Protein AF-A0A925CSW5-F1 (afdb_monomer)

Structure (mmCIF, N/CA/C/O backbone):
data_AF-A0A925CSW5-F1
#
_entry.id   AF-A0A925CSW5-F1
#
loop_
_atom_site.group_PDB
_atom_site.id
_atom_site.type_symbol
_atom_site.label_atom_id
_atom_site.label_alt_id
_atom_site.label_comp_id
_atom_site.label_asym_id
_atom_site.label_entity_id
_atom_site.label_seq_id
_atom_site.pdbx_PDB_ins_code
_atom_site.Cartn_x
_atom_site.Cartn_y
_atom_site.Cartn_z
_atom_site.occupancy
_atom_site.B_iso_or_equiv
_atom_site.auth_seq_id
_atom_site.auth_comp_id
_atom_site.auth_asym_id
_atom_site.auth_atom_id
_atom_site.pdbx_PDB_model_num
ATOM 1 N N . MET A 1 1 ? 6.381 -1.079 -31.672 1.00 85.62 1 MET A N 1
ATOM 2 C CA . MET A 1 1 ? 7.833 -0.859 -31.462 1.00 85.62 1 MET A CA 1
ATOM 3 C C . MET A 1 1 ? 8.315 -1.805 -30.369 1.00 85.62 1 MET A C 1
ATOM 5 O O . MET A 1 1 ? 7.552 -2.055 -29.449 1.00 85.62 1 MET A O 1
ATOM 9 N N . VAL A 1 2 ? 9.532 -2.349 -30.456 1.00 92.69 2 VAL A N 1
ATOM 10 C CA . VAL A 1 2 ? 10.111 -3.213 -29.410 1.00 92.69 2 VAL A CA 1
ATOM 11 C C . VAL A 1 2 ? 11.469 -2.645 -29.011 1.00 92.69 2 VAL A C 1
ATOM 13 O O . VAL A 1 2 ? 12.367 -2.584 -29.844 1.00 92.69 2 VAL A O 1
ATOM 16 N N . ILE A 1 3 ? 11.613 -2.241 -27.748 1.00 93.38 3 ILE A N 1
ATOM 17 C CA . ILE A 1 3 ? 12.868 -1.731 -27.180 1.00 93.38 3 ILE A CA 1
ATOM 18 C C . ILE A 1 3 ? 13.455 -2.820 -26.277 1.00 93.38 3 ILE A C 1
ATOM 20 O O . ILE A 1 3 ? 12.790 -3.291 -25.356 1.00 93.38 3 ILE A O 1
ATOM 24 N N . LYS A 1 4 ? 14.690 -3.250 -26.551 1.00 95.81 4 LYS A N 1
ATOM 25 C CA . LYS A 1 4 ? 15.399 -4.296 -25.796 1.00 95.81 4 LYS A CA 1
ATOM 26 C C . LYS A 1 4 ? 16.832 -3.855 -25.532 1.00 95.81 4 LYS A C 1
ATOM 28 O O . LYS A 1 4 ? 17.467 -3.313 -26.428 1.00 95.81 4 LYS A O 1
ATOM 33 N N . HIS A 1 5 ? 17.334 -4.117 -24.324 1.00 94.31 5 HIS A N 1
ATOM 34 C CA . HIS A 1 5 ? 18.719 -3.831 -23.915 1.00 94.31 5 HIS A CA 1
ATOM 35 C C . HIS A 1 5 ? 19.176 -2.375 -24.140 1.00 94.31 5 HIS A C 1
ATOM 37 O O . HIS A 1 5 ? 20.364 -2.121 -24.307 1.00 94.31 5 HIS A O 1
ATOM 43 N N . ALA A 1 6 ? 18.243 -1.421 -24.138 1.00 95.06 6 ALA A N 1
ATOM 44 C CA . ALA A 1 6 ? 18.539 -0.005 -24.311 1.00 95.06 6 ALA A CA 1
ATOM 45 C C . ALA A 1 6 ? 18.464 0.732 -22.971 1.00 95.06 6 ALA A C 1
ATOM 47 O O . ALA A 1 6 ? 17.640 0.397 -22.117 1.00 95.06 6 ALA A O 1
ATOM 48 N N . ASN A 1 7 ? 19.300 1.757 -22.808 1.00 94.81 7 ASN A N 1
ATOM 49 C CA . ASN A 1 7 ? 19.141 2.725 -21.734 1.00 94.81 7 ASN A CA 1
ATOM 50 C C . ASN A 1 7 ? 18.287 3.896 -22.237 1.00 94.81 7 ASN A C 1
ATOM 52 O O . ASN A 1 7 ? 18.725 4.641 -23.107 1.00 94.81 7 ASN A O 1
ATOM 56 N N . ILE A 1 8 ? 17.089 4.039 -21.675 1.00 93.94 8 ILE A N 1
ATOM 57 C CA . ILE A 1 8 ? 16.169 5.159 -21.930 1.00 93.94 8 ILE A CA 1
ATOM 58 C C . ILE A 1 8 ? 15.996 6.035 -20.677 1.00 93.94 8 ILE A C 1
ATOM 60 O O . ILE A 1 8 ? 14.969 6.679 -20.488 1.00 93.94 8 ILE A O 1
ATOM 64 N N . SER A 1 9 ? 16.984 6.041 -19.775 1.00 93.88 9 SER A N 1
ATOM 65 C CA . SER A 1 9 ? 16.994 6.941 -18.617 1.00 93.88 9 SER A CA 1
ATOM 66 C C . SER A 1 9 ? 16.858 8.398 -19.061 1.00 93.88 9 SER A C 1
ATOM 68 O O . SER A 1 9 ? 17.489 8.781 -20.044 1.00 93.88 9 SER A O 1
ATOM 70 N N . ALA A 1 10 ? 16.090 9.196 -18.314 1.00 92.50 10 ALA A N 1
ATOM 71 C CA . ALA A 1 10 ? 15.784 10.596 -18.629 1.00 92.50 10 ALA A CA 1
ATOM 72 C C . ALA A 1 10 ? 15.028 10.820 -19.957 1.00 92.50 10 ALA A C 1
ATOM 74 O O . ALA A 1 10 ? 14.971 11.946 -20.438 1.00 92.50 10 ALA A O 1
ATOM 75 N N . SER A 1 11 ? 14.446 9.770 -20.549 1.00 94.75 11 SER A N 1
ATOM 76 C CA . SER A 1 11 ? 13.477 9.937 -21.639 1.00 94.75 11 SER A CA 1
ATOM 77 C C . SER A 1 11 ? 12.129 10.392 -21.086 1.00 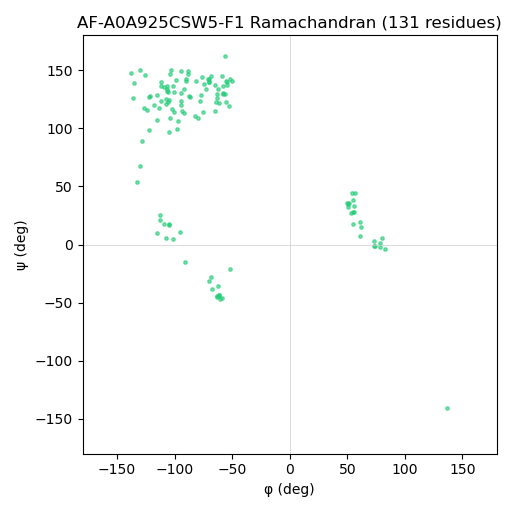94.75 11 SER A C 1
ATOM 79 O O . SER A 1 11 ? 11.714 9.935 -20.020 1.00 94.75 11 SER A O 1
ATOM 81 N N . GLU A 1 12 ? 11.447 11.247 -21.838 1.00 94.81 12 GLU A N 1
ATOM 82 C CA . GLU A 1 12 ? 10.111 11.756 -21.536 1.00 94.81 12 GLU A CA 1
ATOM 83 C C . GLU A 1 12 ? 9.105 11.199 -22.547 1.00 94.81 12 GLU A C 1
ATOM 85 O O . GLU A 1 12 ? 9.411 11.052 -23.734 1.00 94.81 12 GLU A O 1
ATOM 90 N N . PHE A 1 13 ? 7.922 10.844 -22.055 1.00 93.19 13 PHE A N 1
ATOM 91 C CA . PHE A 1 13 ? 6.821 10.302 -22.841 1.00 93.19 13 PHE A CA 1
ATOM 92 C C . PHE A 1 13 ? 5.576 11.134 -22.531 1.00 93.19 13 PHE A C 1
ATOM 94 O O . PHE A 1 13 ? 4.844 10.814 -21.600 1.00 93.19 13 PHE A O 1
ATOM 101 N N . ASP A 1 14 ? 5.388 12.208 -23.290 1.00 95.00 14 ASP A N 1
ATOM 102 C CA . ASP A 1 14 ? 4.328 13.200 -23.090 1.00 95.00 14 ASP A CA 1
ATOM 103 C C . ASP A 1 14 ? 3.169 12.966 -24.073 1.00 95.00 14 ASP A C 1
ATOM 105 O O . ASP A 1 14 ? 3.403 12.743 -25.265 1.00 95.00 14 ASP A O 1
ATOM 109 N N . ASP A 1 15 ? 1.935 12.948 -23.565 1.00 94.12 15 ASP A N 1
ATOM 110 C CA . ASP A 1 15 ? 0.698 12.716 -24.330 1.00 94.12 15 ASP A CA 1
ATOM 111 C C . ASP A 1 15 ? 0.694 11.464 -25.241 1.00 94.12 15 ASP A C 1
ATOM 113 O O . ASP A 1 15 ? 0.080 11.425 -26.314 1.00 94.12 15 ASP A O 1
ATOM 117 N N . VAL A 1 16 ? 1.357 10.382 -24.815 1.00 94.75 16 VAL A N 1
ATOM 118 C CA . VAL A 1 16 ? 1.408 9.123 -25.579 1.00 94.75 16 VAL A CA 1
ATOM 119 C C . VAL A 1 16 ? 0.409 8.075 -25.086 1.00 94.75 16 VAL A C 1
ATOM 121 O O . VAL A 1 16 ? 0.231 7.839 -23.893 1.00 94.75 16 VAL A O 1
ATOM 124 N N . ASN A 1 17 ? -0.183 7.335 -26.025 1.00 93.62 17 ASN A N 1
ATOM 125 C CA . ASN A 1 17 ? -0.944 6.135 -25.696 1.00 93.62 17 ASN A CA 1
ATOM 126 C C . ASN A 1 17 ? 0.003 4.934 -25.505 1.00 93.62 17 ASN A C 1
ATOM 128 O O . ASN A 1 17 ? 0.570 4.424 -26.474 1.00 93.62 17 ASN A O 1
ATOM 132 N N . MET A 1 18 ? 0.139 4.464 -24.261 1.00 93.50 18 MET A N 1
ATOM 133 C CA . MET A 1 18 ? 0.892 3.248 -23.914 1.00 93.50 18 MET A CA 1
ATOM 134 C C . MET A 1 18 ? -0.001 2.042 -23.579 1.00 93.50 18 MET A C 1
ATOM 136 O O . MET A 1 18 ? 0.490 1.071 -22.996 1.00 93.50 18 MET A O 1
ATOM 140 N N . SER A 1 19 ? -1.290 2.062 -23.937 1.00 93.44 19 SER A N 1
ATOM 141 C CA . SER A 1 19 ? -2.172 0.899 -23.793 1.00 93.44 19 SER A CA 1
ATOM 142 C C . SER A 1 19 ? -1.546 -0.347 -24.429 1.00 93.44 19 SER A C 1
ATOM 144 O O . SER A 1 19 ? -0.837 -0.266 -25.433 1.00 93.44 19 SER A O 1
ATOM 146 N N . ASP A 1 20 ? -1.750 -1.496 -23.786 1.00 92.00 20 ASP A N 1
ATOM 147 C CA . ASP A 1 20 ? -1.181 -2.799 -24.161 1.00 92.00 20 ASP A CA 1
ATOM 148 C C . ASP A 1 20 ? 0.362 -2.886 -24.164 1.00 92.00 20 ASP A C 1
ATOM 150 O O . ASP A 1 20 ? 0.937 -3.913 -24.542 1.00 92.00 20 ASP A O 1
ATOM 154 N N . THR A 1 21 ? 1.070 -1.853 -23.688 1.00 94.19 21 THR A N 1
ATOM 155 C CA . THR A 1 21 ? 2.529 -1.913 -23.528 1.00 94.19 21 THR A CA 1
ATOM 156 C C . THR A 1 21 ? 2.907 -2.798 -22.345 1.00 94.19 21 THR A C 1
ATOM 158 O O . THR A 1 21 ? 2.378 -2.673 -21.24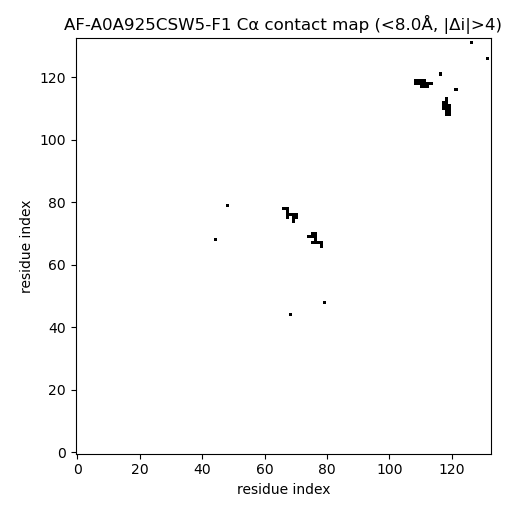1 1.00 94.19 21 THR A O 1
ATOM 161 N N . ARG A 1 22 ? 3.888 -3.684 -22.554 1.00 93.88 22 ARG A N 1
ATOM 162 C CA . ARG A 1 22 ? 4.426 -4.556 -21.507 1.00 93.88 22 ARG A CA 1
ATOM 163 C C . ARG A 1 22 ? 5.819 -4.114 -21.079 1.00 93.88 22 ARG A C 1
ATOM 165 O O . ARG A 1 22 ? 6.767 -4.175 -21.859 1.00 93.88 22 ARG A O 1
ATOM 172 N N . PHE A 1 23 ? 5.958 -3.801 -19.797 1.00 93.44 23 PHE A N 1
ATOM 173 C CA . PHE A 1 23 ? 7.249 -3.613 -19.146 1.00 93.44 23 PHE A CA 1
ATOM 174 C C . PHE A 1 23 ? 7.672 -4.926 -18.477 1.00 93.44 23 PHE A C 1
ATOM 176 O O . PHE A 1 23 ? 6.928 -5.509 -17.693 1.00 93.44 23 PHE A O 1
ATOM 183 N N . THR A 1 24 ? 8.845 -5.461 -18.813 1.00 93.38 24 THR A N 1
ATOM 184 C CA . THR A 1 24 ? 9.361 -6.709 -18.224 1.00 93.38 24 THR A CA 1
ATOM 185 C C . THR A 1 24 ? 10.833 -6.532 -17.897 1.00 93.38 24 THR A C 1
ATOM 187 O O . THR A 1 24 ? 11.610 -6.157 -18.770 1.00 93.38 24 THR A O 1
ATOM 190 N N . ASN A 1 25 ? 11.206 -6.802 -16.642 1.00 90.38 25 ASN A N 1
ATOM 191 C CA . ASN A 1 25 ? 12.570 -6.635 -16.126 1.00 90.38 25 ASN A CA 1
ATOM 192 C C . ASN A 1 25 ? 13.136 -5.216 -16.337 1.00 90.38 25 ASN A C 1
ATOM 194 O O . ASN A 1 25 ? 14.313 -5.048 -16.653 1.00 90.38 25 ASN A O 1
ATOM 198 N N . VAL A 1 26 ? 12.293 -4.191 -16.175 1.00 93.81 26 VAL A N 1
ATOM 199 C CA . VAL A 1 26 ? 12.693 -2.781 -16.285 1.00 93.81 26 VAL A CA 1
ATOM 200 C C . VAL A 1 26 ? 13.036 -2.198 -14.916 1.00 93.81 26 VAL A C 1
ATOM 202 O O . VAL A 1 26 ? 12.455 -2.582 -13.902 1.00 93.81 26 VAL A O 1
ATOM 205 N N . ARG A 1 27 ? 13.961 -1.234 -14.882 1.00 91.75 27 ARG A N 1
ATOM 206 C CA . ARG A 1 27 ? 14.230 -0.422 -13.690 1.00 91.75 27 ARG A CA 1
ATOM 207 C C . ARG A 1 27 ? 13.531 0.924 -13.846 1.00 91.75 27 ARG A C 1
ATOM 209 O O . ARG A 1 27 ? 13.922 1.708 -14.698 1.00 91.75 27 ARG A O 1
ATOM 216 N N . LEU A 1 28 ? 12.543 1.177 -12.991 1.00 92.75 28 LEU A N 1
ATOM 217 C CA . LEU A 1 28 ? 11.779 2.433 -12.925 1.00 92.75 28 LEU A CA 1
ATOM 218 C C . LEU A 1 28 ? 12.054 3.205 -11.623 1.00 92.75 28 LEU A C 1
ATOM 220 O O . LEU A 1 28 ? 11.251 4.021 -11.186 1.00 92.75 28 LEU A O 1
ATOM 224 N N . ALA A 1 29 ? 13.182 2.923 -10.966 1.00 91.25 29 ALA A N 1
ATOM 225 C CA . ALA A 1 29 ? 13.579 3.645 -9.765 1.00 91.25 29 ALA A CA 1
ATOM 226 C C . ALA A 1 29 ? 13.769 5.133 -10.100 1.00 91.25 29 ALA A C 1
ATOM 228 O O . ALA A 1 29 ? 14.578 5.466 -10.963 1.00 91.25 29 ALA A O 1
ATOM 229 N N . GLY A 1 30 ? 13.015 5.998 -9.419 1.00 90.38 30 GLY A N 1
ATOM 230 C CA . GLY A 1 30 ? 13.005 7.440 -9.674 1.00 90.38 30 GLY A CA 1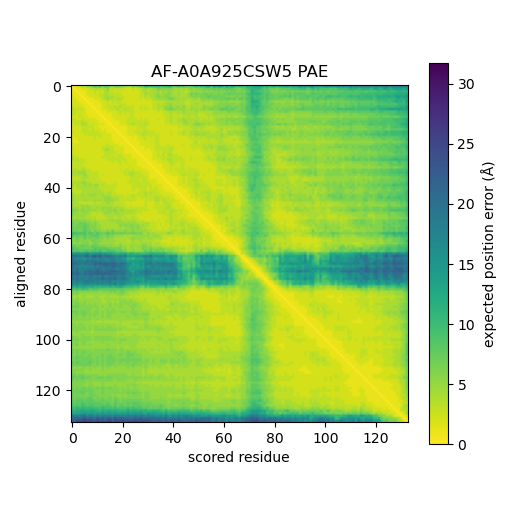
ATOM 231 C C . GLY A 1 30 ? 12.150 7.885 -10.866 1.00 90.38 30 GLY A C 1
ATOM 232 O O . GLY A 1 30 ? 12.186 9.065 -11.191 1.00 90.38 30 GLY A O 1
ATOM 233 N N . ALA A 1 31 ? 11.400 6.988 -11.517 1.00 94.25 31 ALA A N 1
ATOM 234 C CA . ALA A 1 31 ? 10.425 7.388 -12.531 1.00 94.25 31 ALA A CA 1
ATOM 235 C C . ALA A 1 31 ? 9.226 8.102 -11.885 1.00 94.25 31 ALA A C 1
ATOM 237 O O . ALA A 1 31 ? 8.765 7.696 -10.815 1.00 94.25 31 ALA A O 1
ATOM 238 N N . THR A 1 32 ? 8.708 9.121 -12.568 1.00 93.31 32 THR A N 1
ATOM 239 C CA . THR A 1 32 ? 7.488 9.844 -12.190 1.00 93.31 32 THR A CA 1
ATOM 240 C C . THR A 1 32 ? 6.360 9.442 -13.130 1.00 93.31 32 THR A C 1
ATOM 242 O O . THR A 1 32 ? 6.564 9.354 -14.339 1.00 93.31 32 THR A O 1
ATOM 245 N N . PHE A 1 33 ? 5.179 9.201 -12.566 1.00 92.88 33 PHE A N 1
ATOM 246 C CA . PHE A 1 33 ? 3.941 8.981 -13.306 1.00 92.88 33 PHE A CA 1
ATOM 247 C C . PHE A 1 33 ? 2.953 10.042 -12.827 1.00 92.88 33 PHE A C 1
ATOM 249 O O . PHE A 1 33 ? 2.394 9.896 -11.742 1.00 92.88 33 PHE A O 1
ATOM 256 N N . ASP A 1 34 ? 2.817 11.118 -13.597 1.00 93.62 34 ASP A N 1
ATOM 257 C CA . ASP A 1 34 ? 1.910 12.231 -13.310 1.00 93.62 34 ASP A CA 1
ATOM 258 C C . ASP A 1 34 ? 0.724 12.165 -14.275 1.00 93.62 34 ASP A C 1
ATOM 260 O O . ASP A 1 34 ? 0.921 11.903 -15.460 1.00 93.62 34 ASP A O 1
ATOM 264 N N . ASP A 1 35 ? -0.497 12.284 -13.752 1.00 91.44 35 ASP A N 1
ATOM 265 C CA . ASP A 1 35 ? -1.749 12.178 -14.520 1.00 91.44 35 ASP A CA 1
ATOM 266 C C . ASP A 1 35 ? -1.882 10.931 -15.430 1.00 91.44 35 ASP A C 1
ATOM 268 O O . ASP A 1 35 ? -2.551 10.933 -16.466 1.00 91.44 35 ASP A O 1
ATOM 272 N N . VAL A 1 36 ? -1.294 9.801 -15.019 1.00 94.12 36 VAL A N 1
ATOM 273 C CA . VAL A 1 36 ? -1.349 8.546 -15.787 1.00 94.12 36 VAL A CA 1
ATOM 274 C C . VAL A 1 36 ? -2.592 7.725 -15.448 1.00 94.12 36 VAL A C 1
ATOM 276 O O . VAL A 1 36 ? -2.827 7.341 -14.300 1.00 94.12 36 VAL A O 1
ATOM 279 N N . ASN A 1 37 ? -3.345 7.331 -16.477 1.00 92.06 37 ASN A N 1
ATOM 280 C CA . ASN A 1 37 ? -4.419 6.353 -16.338 1.00 92.06 37 ASN A CA 1
ATOM 281 C C . ASN A 1 37 ? -3.861 4.916 -16.309 1.00 92.06 37 ASN A C 1
ATOM 283 O O . ASN A 1 37 ? -3.438 4.377 -17.331 1.00 92.06 37 ASN A O 1
ATOM 287 N N . LEU A 1 38 ? -3.919 4.277 -15.137 1.00 92.44 38 LEU A N 1
ATOM 288 C CA . LEU A 1 38 ? -3.539 2.871 -14.926 1.00 92.44 38 LEU A CA 1
ATOM 289 C C . LEU A 1 38 ? -4.750 1.938 -14.754 1.00 92.44 38 LEU A C 1
ATOM 291 O O . LEU A 1 38 ? -4.615 0.827 -14.235 1.00 92.44 38 LEU A O 1
ATOM 295 N N . SER A 1 39 ? -5.948 2.366 -15.161 1.00 91.56 39 SER A N 1
ATOM 296 C CA . SER A 1 39 ? -7.146 1.524 -15.092 1.00 91.56 39 SER A CA 1
ATOM 297 C C . SER A 1 39 ? -6.952 0.226 -15.883 1.00 91.56 39 SER A C 1
ATOM 299 O O . SER A 1 39 ? -6.474 0.215 -17.015 1.00 91.56 39 SER A O 1
ATOM 301 N N . GLY A 1 40 ? -7.265 -0.903 -15.243 1.00 89.31 40 GLY A N 1
ATOM 302 C CA . GLY A 1 40 ? -7.061 -2.235 -15.819 1.00 89.31 40 GLY A CA 1
ATOM 303 C C . GLY A 1 40 ? -5.602 -2.710 -15.895 1.00 89.31 40 GLY A C 1
ATOM 304 O O . GLY A 1 40 ? -5.371 -3.844 -16.315 1.00 89.31 40 GLY A O 1
ATOM 305 N N . ALA A 1 41 ? -4.617 -1.908 -15.471 1.00 92.94 41 ALA A N 1
ATOM 306 C CA . ALA A 1 41 ? -3.218 -2.325 -15.475 1.00 92.94 41 ALA A CA 1
ATOM 307 C C . ALA A 1 41 ? -2.977 -3.494 -14.504 1.00 92.94 41 ALA A C 1
ATOM 309 O O . ALA A 1 41 ? -3.445 -3.498 -13.364 1.00 92.94 41 ALA A O 1
ATOM 310 N N . VAL A 1 42 ? -2.192 -4.482 -14.943 1.00 90.69 42 VAL A N 1
ATOM 311 C CA . VAL A 1 42 ? -1.783 -5.618 -14.108 1.00 90.69 42 VAL A CA 1
ATOM 312 C C . VAL A 1 42 ? -0.351 -5.417 -13.641 1.00 90.69 42 VAL A C 1
ATOM 314 O O . VAL A 1 42 ? 0.593 -5.432 -14.430 1.00 90.69 42 VAL A O 1
ATOM 317 N N . MET A 1 43 ? -0.195 -5.288 -12.329 1.00 89.81 43 MET A N 1
ATOM 318 C CA . MET A 1 43 ? 1.092 -5.151 -11.661 1.00 89.81 43 MET A CA 1
ATOM 319 C C . MET A 1 43 ? 1.463 -6.475 -10.993 1.00 89.81 43 MET A C 1
ATOM 321 O O . MET A 1 43 ? 0.852 -6.872 -10.004 1.00 89.81 43 MET A O 1
ATOM 325 N N . HIS A 1 44 ? 2.453 -7.180 -11.541 1.00 87.94 44 HIS A N 1
ATOM 326 C CA . HIS A 1 44 ? 2.910 -8.469 -11.022 1.00 87.94 44 HIS A CA 1
ATOM 327 C C . HIS A 1 44 ? 4.390 -8.401 -10.649 1.00 87.94 44 HIS A C 1
ATOM 329 O O . HIS A 1 44 ? 5.207 -8.000 -11.475 1.00 87.94 44 HIS A O 1
ATOM 335 N N . ALA A 1 45 ? 4.722 -8.813 -9.421 1.00 84.56 45 ALA A N 1
ATOM 336 C CA . ALA A 1 45 ? 6.087 -8.802 -8.887 1.00 84.56 45 ALA A CA 1
ATOM 337 C C . ALA A 1 45 ? 6.775 -7.421 -8.981 1.00 84.56 45 ALA A C 1
ATOM 339 O O . ALA A 1 45 ? 7.933 -7.315 -9.384 1.00 84.56 45 ALA A O 1
ATOM 340 N N . ILE A 1 46 ? 6.047 -6.357 -8.618 1.00 87.81 46 ILE A N 1
ATOM 341 C CA . ILE A 1 46 ? 6.570 -4.985 -8.579 1.00 87.81 46 ILE A CA 1
ATOM 342 C C . ILE A 1 46 ? 7.158 -4.676 -7.201 1.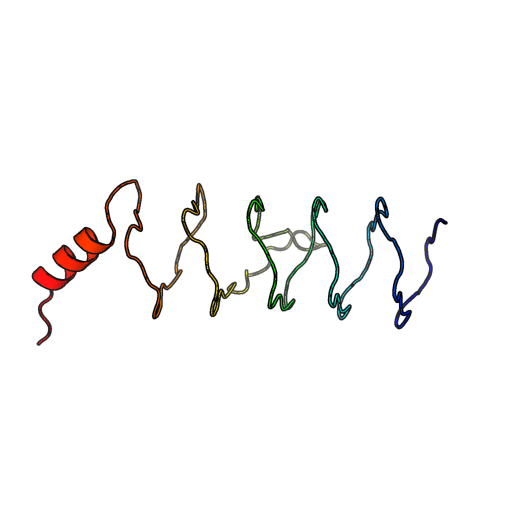00 87.81 46 ILE A C 1
ATOM 344 O O . ILE A 1 46 ? 6.599 -5.045 -6.170 1.00 87.81 46 ILE A O 1
ATOM 348 N N . ASP A 1 47 ? 8.280 -3.960 -7.197 1.00 85.94 47 ASP A N 1
ATOM 349 C CA . ASP A 1 47 ? 8.911 -3.422 -5.997 1.00 85.94 47 ASP A CA 1
ATOM 350 C C . ASP A 1 47 ? 8.508 -1.952 -5.795 1.00 85.94 47 ASP A C 1
ATOM 352 O O . ASP A 1 47 ? 8.985 -1.074 -6.510 1.00 85.94 47 ASP A O 1
ATOM 356 N N . PHE A 1 48 ? 7.632 -1.697 -4.819 1.00 88.00 48 PHE A N 1
ATOM 357 C CA . PHE A 1 48 ? 7.166 -0.353 -4.435 1.00 88.00 48 PHE A CA 1
ATOM 358 C C . PHE A 1 48 ? 7.954 0.265 -3.269 1.00 88.00 48 PHE A C 1
ATOM 360 O O . PHE A 1 48 ? 7.536 1.264 -2.679 1.00 88.00 48 PHE A O 1
ATOM 367 N N . ARG A 1 49 ? 9.083 -0.326 -2.858 1.00 85.50 49 ARG A N 1
ATOM 368 C CA . ARG A 1 49 ? 9.814 0.169 -1.683 1.00 85.50 49 ARG A CA 1
ATOM 369 C C . ARG A 1 49 ? 10.335 1.584 -1.930 1.00 85.50 49 ARG A C 1
ATOM 371 O O . ARG A 1 49 ? 11.120 1.818 -2.843 1.00 85.50 49 ARG A O 1
ATOM 378 N N . GLY A 1 50 ? 9.941 2.505 -1.053 1.00 85.12 50 GLY A N 1
ATOM 379 C CA . GLY A 1 50 ? 10.320 3.9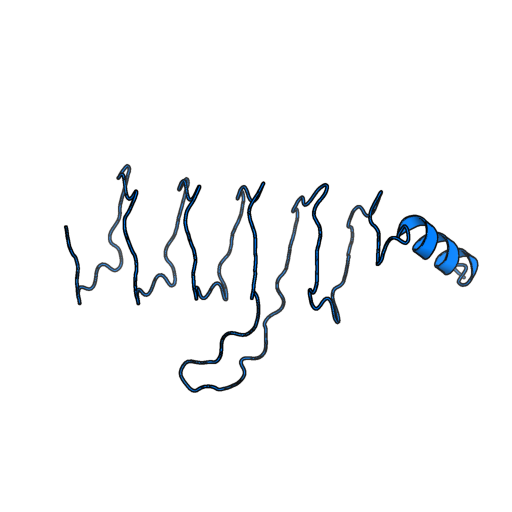17 -1.140 1.00 85.12 50 GLY A CA 1
ATOM 380 C C . GLY A 1 50 ? 9.526 4.723 -2.172 1.00 85.12 50 GLY A C 1
ATOM 381 O O . GLY A 1 50 ? 9.784 5.915 -2.311 1.00 85.12 50 GLY A O 1
ATOM 382 N N . SER A 1 51 ? 8.566 4.113 -2.873 1.00 91.75 51 SER A N 1
ATOM 383 C CA . SER A 1 51 ? 7.643 4.837 -3.747 1.00 91.75 51 SER A CA 1
ATOM 384 C C . SER A 1 51 ? 6.655 5.660 -2.920 1.00 91.75 51 SER A C 1
ATOM 386 O O . SER A 1 51 ? 6.179 5.211 -1.877 1.00 91.75 51 SER A O 1
ATOM 388 N N . ARG A 1 52 ? 6.315 6.854 -3.409 1.00 92.12 52 ARG A N 1
ATOM 389 C CA . ARG A 1 52 ? 5.201 7.661 -2.904 1.00 92.12 52 ARG A CA 1
ATOM 390 C C . ARG A 1 52 ? 4.068 7.589 -3.917 1.00 92.12 52 ARG A C 1
ATOM 392 O O . ARG A 1 52 ? 4.305 7.793 -5.103 1.00 92.12 52 ARG A O 1
ATOM 399 N N . VAL A 1 53 ? 2.862 7.305 -3.441 1.00 91.94 53 VAL A N 1
ATOM 400 C CA . VAL A 1 53 ? 1.644 7.324 -4.252 1.00 91.94 53 VAL A CA 1
ATOM 401 C C . VAL A 1 53 ? 0.671 8.279 -3.574 1.00 91.94 53 VAL A C 1
ATOM 403 O O . VAL A 1 53 ? 0.284 8.051 -2.432 1.00 91.94 53 VAL A O 1
ATOM 406 N N . SER A 1 54 ? 0.329 9.371 -4.249 1.00 92.12 54 SER A N 1
ATOM 407 C CA . SER A 1 54 ? -0.545 10.436 -3.744 1.00 92.12 54 SER A CA 1
ATOM 408 C C . SER A 1 54 ? -1.625 10.750 -4.770 1.00 92.12 54 SER A C 1
ATOM 410 O O . SER A 1 54 ? -1.381 10.598 -5.962 1.00 92.12 54 SER A O 1
ATOM 412 N N . ALA A 1 55 ? -2.803 11.181 -4.308 1.00 91.50 55 ALA A N 1
ATOM 413 C CA . ALA A 1 55 ? -3.952 11.503 -5.164 1.00 91.50 55 ALA A CA 1
ATOM 414 C C . ALA A 1 55 ? -4.388 10.360 -6.113 1.00 91.50 55 ALA A C 1
ATOM 416 O O . ALA A 1 55 ? -4.963 10.599 -7.170 1.00 91.50 55 ALA A O 1
ATOM 417 N N . ALA A 1 56 ? -4.143 9.103 -5.727 1.00 92.38 56 ALA A N 1
ATOM 418 C CA . ALA A 1 56 ? -4.488 7.935 -6.531 1.00 92.38 56 ALA A CA 1
ATOM 419 C C . ALA A 1 56 ? -5.896 7.404 -6.224 1.00 92.38 56 ALA A C 1
ATOM 421 O O . ALA A 1 56 ? -6.329 7.353 -5.071 1.00 92.38 56 ALA A O 1
ATOM 422 N N . GLN A 1 57 ? -6.594 6.943 -7.264 1.00 90.75 57 GLN A N 1
ATOM 423 C CA . GLN A 1 57 ? -7.891 6.279 -7.141 1.00 90.75 57 GLN A CA 1
ATOM 424 C C . GLN A 1 57 ? -7.708 4.757 -7.074 1.00 90.75 57 GLN A C 1
ATOM 426 O O . GLN A 1 57 ? -7.282 4.130 -8.041 1.00 90.75 57 GLN A O 1
ATOM 431 N N . PHE A 1 58 ? -8.068 4.156 -5.936 1.00 89.50 58 PHE A N 1
ATOM 432 C CA . PHE A 1 58 ? -7.971 2.704 -5.709 1.00 89.50 58 PHE A CA 1
ATOM 433 C C . PHE A 1 58 ? -9.325 1.979 -5.691 1.00 89.50 58 PHE A C 1
ATOM 435 O O . PHE A 1 58 ? -9.381 0.787 -5.392 1.00 89.50 58 PHE A O 1
ATOM 442 N N . GLY A 1 59 ? -10.427 2.674 -5.989 1.00 89.75 59 GLY A N 1
ATOM 443 C CA . GLY A 1 59 ? -11.769 2.086 -5.988 1.00 89.75 59 GLY A CA 1
ATOM 444 C C . GLY A 1 59 ? -11.850 0.855 -6.895 1.00 89.75 59 GLY A C 1
ATOM 445 O O . GLY A 1 59 ? -11.535 0.926 -8.079 1.00 89.75 59 GLY A O 1
ATOM 446 N N . GLY A 1 60 ? -12.245 -0.288 -6.329 1.00 87.31 60 GLY A N 1
ATOM 447 C CA . GLY A 1 60 ? -12.326 -1.564 -7.050 1.00 87.31 60 GLY A CA 1
ATOM 448 C C . GLY A 1 60 ? -10.988 -2.291 -7.259 1.00 87.31 60 GLY A C 1
ATOM 449 O O . GLY A 1 60 ? -10.986 -3.406 -7.786 1.00 87.31 60 GLY A O 1
ATOM 450 N N . ALA A 1 61 ? -9.856 -1.723 -6.830 1.00 92.38 61 ALA A N 1
ATOM 451 C CA . ALA A 1 61 ? -8.564 -2.397 -6.908 1.00 92.38 61 ALA A CA 1
ATOM 452 C C . ALA A 1 61 ? -8.500 -3.596 -5.947 1.00 92.38 61 ALA A C 1
ATOM 454 O O . ALA A 1 61 ? -9.040 -3.578 -4.841 1.00 92.38 61 ALA A O 1
ATOM 455 N N . THR A 1 62 ? -7.807 -4.657 -6.363 1.00 86.75 62 THR A N 1
ATOM 456 C CA . THR A 1 62 ? -7.548 -5.831 -5.522 1.00 86.75 62 THR A CA 1
ATOM 457 C C . THR A 1 62 ? -6.055 -5.993 -5.311 1.00 86.75 62 THR A C 1
ATOM 459 O O . THR A 1 62 ? -5.305 -6.231 -6.256 1.00 86.75 62 THR A O 1
ATOM 462 N N . PHE A 1 63 ? -5.642 -5.955 -4.050 1.00 89.88 63 PHE A N 1
ATOM 463 C CA . PHE A 1 63 ? -4.264 -6.175 -3.645 1.00 89.88 63 PHE A CA 1
ATOM 464 C C . PHE A 1 63 ? -4.116 -7.561 -3.023 1.00 89.88 63 PHE A C 1
ATOM 466 O O . PHE A 1 63 ? -4.841 -7.922 -2.095 1.00 89.88 63 PHE A O 1
ATOM 473 N N . ARG A 1 64 ? -3.201 -8.375 -3.553 1.00 84.06 64 ARG A N 1
ATOM 474 C CA . ARG A 1 64 ? -2.927 -9.731 -3.059 1.00 84.06 64 ARG A CA 1
ATOM 475 C C . ARG A 1 64 ? -1.434 -9.975 -3.042 1.00 84.06 64 ARG A C 1
ATOM 477 O O . ARG A 1 64 ? -0.730 -9.483 -3.917 1.00 84.06 64 ARG A O 1
ATOM 484 N N . PHE A 1 65 ? -0.991 -10.772 -2.072 1.00 81.38 65 PHE A N 1
ATOM 485 C CA . PHE A 1 65 ? 0.421 -11.126 -1.915 1.00 81.38 65 PHE A CA 1
ATOM 486 C C . PHE A 1 65 ? 1.323 -9.886 -1.784 1.00 81.38 65 PHE A C 1
ATOM 488 O O . PHE A 1 65 ? 2.458 -9.883 -2.251 1.00 81.38 65 PHE A O 1
ATOM 495 N N . LEU A 1 66 ? 0.792 -8.821 -1.169 1.00 81.62 66 LEU A N 1
ATOM 496 C CA . LEU A 1 66 ? 1.589 -7.672 -0.762 1.00 81.62 66 LEU A CA 1
ATOM 497 C C . LEU A 1 66 ? 2.410 -8.049 0.472 1.00 81.62 66 LEU A C 1
ATOM 499 O O . LEU A 1 66 ? 1.884 -8.691 1.380 1.00 81.62 66 LEU A O 1
ATOM 503 N N . GLY A 1 67 ? 3.677 -7.638 0.506 1.00 78.38 67 GLY A N 1
ATOM 504 C CA . GLY A 1 67 ? 4.587 -7.932 1.611 1.00 78.38 67 GLY A CA 1
ATOM 505 C C . GLY A 1 67 ? 5.968 -8.353 1.121 1.00 78.38 67 GLY A C 1
ATOM 506 O O . GLY A 1 67 ? 6.503 -7.776 0.172 1.00 78.38 67 GLY A O 1
ATOM 507 N N . GLU A 1 68 ? 6.560 -9.340 1.792 1.00 70.19 68 GLU A N 1
ATOM 508 C CA . GLU A 1 68 ? 7.888 -9.842 1.451 1.00 70.19 68 GLU A CA 1
ATOM 509 C C . GLU A 1 68 ? 7.903 -10.492 0.062 1.00 70.19 68 GLU A C 1
ATOM 511 O O . GLU A 1 68 ? 7.310 -11.543 -0.175 1.00 70.19 68 GLU A O 1
ATOM 516 N N . LEU A 1 69 ? 8.653 -9.881 -0.853 1.00 65.06 69 LEU A N 1
ATOM 517 C CA . LEU A 1 69 ? 9.261 -10.600 -1.963 1.00 65.06 69 LEU A CA 1
ATOM 518 C C . LEU A 1 69 ? 10.662 -11.032 -1.511 1.00 65.06 69 LEU A C 1
ATOM 520 O O . LEU A 1 69 ? 11.390 -10.190 -0.962 1.00 65.06 69 LEU A O 1
ATOM 524 N N . PRO A 1 70 ? 11.070 -12.295 -1.747 1.00 63.38 70 PRO A N 1
ATOM 525 C CA . PRO A 1 70 ? 12.446 -12.714 -1.528 1.00 63.38 70 PRO A CA 1
ATOM 526 C C . PRO A 1 70 ? 13.401 -11.732 -2.207 1.00 63.38 70 PRO A C 1
ATOM 528 O O . PRO A 1 70 ? 13.129 -11.240 -3.309 1.00 63.38 70 PRO A O 1
ATOM 531 N N . GLY A 1 71 ? 14.524 -11.421 -1.557 1.00 62.88 71 GLY A N 1
ATOM 532 C CA . GLY A 1 71 ? 15.595 -10.707 -2.239 1.00 62.88 71 GLY A CA 1
ATOM 533 C C . GLY A 1 71 ? 16.047 -11.453 -3.508 1.00 62.88 71 GLY A C 1
ATOM 534 O O . GLY A 1 71 ? 15.787 -12.648 -3.645 1.00 62.88 71 GLY A O 1
ATOM 535 N N . PRO A 1 72 ? 16.755 -10.787 -4.440 1.00 59.66 72 PRO A N 1
ATOM 536 C CA . PRO A 1 72 ? 17.392 -11.443 -5.588 1.00 59.66 72 PRO A CA 1
ATOM 537 C C . PRO A 1 72 ? 18.291 -12.632 -5.201 1.00 59.66 72 PRO A C 1
ATOM 539 O O . PRO A 1 72 ? 18.573 -13.489 -6.028 1.00 59.66 72 PRO A O 1
ATOM 542 N N . ASP A 1 73 ? 18.737 -12.659 -3.947 1.00 74.50 73 ASP A N 1
ATOM 543 C CA . ASP A 1 73 ? 19.577 -13.651 -3.279 1.00 74.50 73 ASP A CA 1
ATOM 544 C C . ASP A 1 73 ? 18.794 -14.616 -2.364 1.00 74.50 73 ASP A C 1
ATOM 546 O O . ASP A 1 73 ? 19.393 -15.429 -1.665 1.00 74.50 73 ASP A O 1
ATOM 550 N N . GLY A 1 74 ? 17.460 -14.530 -2.334 1.00 69.69 74 GLY A N 1
ATOM 551 C CA . GLY A 1 74 ? 16.606 -15.326 -1.450 1.00 69.69 74 GLY A CA 1
ATOM 552 C C . GLY A 1 74 ? 16.639 -14.894 0.019 1.00 69.69 74 GLY A C 1
ATOM 553 O O . GLY A 1 74 ? 15.981 -15.524 0.846 1.00 69.69 74 GLY A O 1
ATOM 554 N N . ALA A 1 75 ? 17.364 -13.824 0.362 1.00 70.50 75 ALA A N 1
ATOM 555 C CA . ALA A 1 75 ? 17.422 -13.344 1.733 1.00 70.50 75 ALA A CA 1
ATOM 556 C C . ALA A 1 75 ? 16.076 -12.719 2.152 1.00 70.50 75 ALA A C 1
ATOM 558 O O . ALA A 1 75 ? 15.469 -11.976 1.364 1.00 70.50 75 ALA A O 1
ATOM 559 N N . PRO A 1 76 ? 15.616 -12.966 3.396 1.00 61.91 76 PRO A N 1
ATOM 560 C CA . PRO A 1 76 ? 14.462 -12.275 3.943 1.00 61.91 76 PRO A CA 1
ATOM 561 C C . PRO A 1 76 ? 14.789 -10.788 4.043 1.00 61.91 76 PRO A C 1
ATOM 563 O O . PRO A 1 76 ? 15.801 -10.370 4.615 1.00 61.91 76 PRO A O 1
ATOM 566 N N . ARG A 1 77 ? 13.932 -9.964 3.453 1.00 68.06 77 ARG A N 1
ATOM 567 C CA . ARG A 1 77 ? 14.056 -8.514 3.541 1.00 68.06 77 ARG A CA 1
ATOM 568 C C . ARG A 1 77 ? 13.180 -8.058 4.685 1.00 68.06 77 ARG A C 1
ATOM 570 O O . ARG A 1 77 ? 11.977 -8.249 4.617 1.00 68.06 77 ARG A O 1
ATOM 577 N N . ARG A 1 78 ? 13.776 -7.409 5.694 1.00 68.75 78 ARG A N 1
ATOM 578 C CA . ARG A 1 78 ? 12.996 -6.785 6.771 1.00 68.75 78 ARG A CA 1
ATOM 579 C C . ARG A 1 78 ? 11.942 -5.867 6.139 1.00 68.75 78 ARG A C 1
ATOM 581 O O . ARG A 1 78 ? 12.339 -4.933 5.427 1.00 68.75 78 ARG A O 1
ATOM 588 N N . PRO A 1 79 ? 10.643 -6.120 6.358 1.00 70.44 79 PRO A N 1
ATOM 589 C CA . PRO A 1 79 ? 9.611 -5.269 5.809 1.00 70.44 79 PRO A CA 1
ATOM 590 C C . PRO A 1 79 ? 9.772 -3.874 6.410 1.00 70.44 79 PRO A C 1
ATOM 592 O O . PRO A 1 79 ? 9.997 -3.707 7.610 1.00 70.44 79 PRO A O 1
ATOM 595 N N . ARG A 1 80 ? 9.715 -2.859 5.549 1.00 78.31 80 ARG A N 1
ATOM 596 C CA . ARG A 1 80 ? 9.524 -1.482 6.003 1.00 78.31 80 ARG A CA 1
ATOM 597 C C . ARG A 1 80 ? 8.033 -1.306 6.251 1.00 78.31 80 ARG A C 1
ATOM 599 O O . ARG A 1 80 ? 7.237 -1.831 5.475 1.00 78.31 80 ARG A O 1
ATOM 606 N N . ALA A 1 81 ? 7.682 -0.586 7.312 1.00 83.69 81 ALA A N 1
ATOM 607 C CA . ALA A 1 81 ? 6.294 -0.235 7.565 1.00 83.69 81 ALA A CA 1
ATOM 608 C C . ALA A 1 81 ? 5.707 0.470 6.334 1.00 83.69 81 ALA A C 1
ATOM 610 O O . ALA A 1 81 ? 6.373 1.302 5.710 1.00 83.69 81 ALA A O 1
ATOM 611 N N . VAL A 1 82 ? 4.478 0.101 5.986 1.00 89.62 82 VAL A N 1
ATOM 612 C CA . VAL A 1 82 ? 3.668 0.832 5.014 1.00 89.62 82 VAL A CA 1
ATOM 613 C C . VAL A 1 82 ? 2.789 1.785 5.809 1.00 89.62 82 VAL A C 1
ATOM 615 O O . VAL A 1 82 ? 2.139 1.358 6.761 1.00 89.62 82 VAL A O 1
ATOM 618 N N . THR A 1 83 ? 2.775 3.055 5.417 1.00 91.56 83 THR A N 1
ATOM 619 C CA . THR A 1 83 ? 1.933 4.075 6.042 1.00 91.56 83 THR A CA 1
ATOM 620 C C . THR A 1 83 ? 0.821 4.471 5.081 1.00 91.56 83 THR A C 1
ATOM 622 O O . THR A 1 83 ? 1.074 4.695 3.897 1.00 91.56 83 THR A O 1
ATOM 625 N N . PHE A 1 84 ? -0.398 4.577 5.604 1.00 94.06 84 PHE A N 1
ATOM 626 C CA . PHE A 1 84 ? -1.541 5.156 4.909 1.00 94.06 84 PHE A CA 1
ATOM 627 C C . PHE A 1 84 ? -1.957 6.421 5.662 1.00 94.06 84 PHE A C 1
ATOM 629 O O . PHE A 1 84 ? -2.489 6.334 6.765 1.00 94.06 84 PHE A O 1
ATOM 636 N N . GLU A 1 85 ? -1.679 7.585 5.079 1.00 95.44 85 GLU A N 1
ATOM 637 C CA . GLU A 1 85 ? -2.015 8.903 5.635 1.00 95.44 85 GLU A CA 1
ATOM 638 C C . GLU A 1 85 ? -3.084 9.548 4.758 1.00 95.44 85 GLU A C 1
ATOM 640 O O . GLU A 1 85 ? -3.008 9.455 3.533 1.00 95.44 85 GLU A O 1
ATOM 645 N N . ASP A 1 86 ? -4.095 10.159 5.380 1.00 95.50 86 ASP A N 1
ATOM 646 C CA . ASP A 1 86 ? -5.171 10.889 4.692 1.00 95.50 86 ASP A CA 1
ATOM 647 C C . ASP A 1 86 ? -5.863 10.082 3.573 1.00 95.50 86 ASP A C 1
ATOM 649 O O . ASP A 1 86 ? -6.267 10.604 2.533 1.00 95.50 86 ASP A O 1
ATOM 653 N N . CYS A 1 87 ? -5.998 8.771 3.791 1.00 94.69 87 CYS A N 1
ATOM 654 C CA . CYS A 1 87 ? -6.593 7.828 2.847 1.00 94.69 87 CYS A CA 1
ATOM 655 C C . CYS A 1 87 ? -8.022 7.446 3.249 1.00 94.69 87 CYS A C 1
ATOM 657 O O . CYS A 1 87 ? -8.355 7.355 4.430 1.00 94.69 87 CYS A O 1
ATOM 659 N N . MET A 1 88 ? -8.854 7.135 2.252 1.00 92.50 88 MET A N 1
ATOM 660 C CA . MET A 1 88 ? -10.220 6.648 2.451 1.00 92.50 88 MET A CA 1
ATOM 661 C C . MET A 1 88 ? -10.362 5.215 1.934 1.00 92.50 88 MET A C 1
ATOM 663 O O . MET A 1 88 ? -10.045 4.937 0.778 1.00 92.50 88 MET A O 1
ATOM 667 N N . PHE A 1 89 ? -10.898 4.328 2.775 1.00 93.88 89 PHE A N 1
ATOM 668 C CA . PHE A 1 89 ? -11.212 2.934 2.431 1.00 93.88 89 PHE A CA 1
ATOM 669 C C . PHE A 1 89 ? -12.628 2.540 2.897 1.00 93.88 89 PHE A C 1
ATOM 671 O O . PHE A 1 89 ? -12.775 1.564 3.639 1.00 93.88 89 PHE A O 1
ATOM 678 N N . PRO A 1 90 ? -13.681 3.298 2.528 1.00 93.56 90 PRO A N 1
ATOM 679 C CA . PRO A 1 90 ? -15.045 2.946 2.911 1.00 93.56 90 PRO A CA 1
ATOM 680 C C . PRO A 1 90 ? -15.400 1.556 2.376 1.00 93.56 90 PRO A C 1
ATOM 682 O O . PRO A 1 90 ? -14.917 1.148 1.315 1.00 93.56 90 PRO A O 1
ATOM 685 N N . ASP A 1 91 ? -16.199 0.818 3.148 1.00 93.69 91 ASP A N 1
ATOM 686 C CA . ASP A 1 91 ? -16.750 -0.497 2.784 1.00 93.69 91 ASP A CA 1
ATOM 687 C C . ASP A 1 91 ? -15.704 -1.554 2.372 1.00 93.69 91 ASP A C 1
ATOM 689 O O . ASP A 1 91 ? -16.015 -2.577 1.756 1.00 93.69 91 ASP A O 1
ATOM 693 N N . SER A 1 92 ? -14.436 -1.319 2.714 1.00 95.75 92 SER A N 1
ATOM 694 C CA . SER A 1 92 ? -13.316 -2.169 2.329 1.00 95.75 92 SER A CA 1
ATOM 695 C C . SER A 1 92 ? -13.096 -3.287 3.345 1.00 95.75 92 SER A C 1
ATOM 697 O O . SER A 1 92 ? -13.332 -3.131 4.540 1.00 95.75 92 SER A O 1
ATOM 699 N N . ALA A 1 93 ? -12.604 -4.434 2.871 1.00 95.31 93 ALA A N 1
ATOM 700 C CA . ALA A 1 93 ? -12.352 -5.598 3.714 1.00 95.31 93 ALA A CA 1
ATOM 701 C C . ALA A 1 93 ? -10.885 -6.037 3.651 1.00 95.31 93 ALA A C 1
ATOM 703 O O . ALA A 1 93 ? -10.363 -6.355 2.582 1.00 95.31 93 ALA A O 1
ATOM 704 N N . PHE A 1 94 ? -10.257 -6.166 4.818 1.00 95.19 94 PHE A N 1
ATOM 705 C CA . PHE A 1 94 ? -8.917 -6.727 4.971 1.00 95.19 94 PHE A CA 1
ATOM 706 C C . PHE A 1 94 ? -9.043 -8.198 5.370 1.00 95.19 94 PHE A C 1
ATOM 708 O O . PHE A 1 94 ? -9.330 -8.528 6.515 1.00 95.19 94 PHE A O 1
ATOM 715 N N . ARG A 1 95 ? -8.894 -9.104 4.396 1.00 95.94 95 ARG A N 1
ATOM 716 C CA . ARG A 1 95 ? -9.116 -10.547 4.595 1.00 95.94 95 ARG A CA 1
ATOM 717 C C . ARG A 1 95 ? -7.810 -11.313 4.496 1.00 95.94 95 ARG A C 1
ATOM 719 O O . ARG A 1 95 ? -7.186 -11.294 3.436 1.00 95.94 95 ARG A O 1
ATOM 726 N N . ARG A 1 96 ? -7.469 -12.070 5.547 1.00 93.50 96 ARG A N 1
ATOM 727 C CA . ARG A 1 96 ? -6.207 -12.835 5.634 1.00 93.50 96 ARG A CA 1
ATOM 728 C C . ARG A 1 96 ? -4.990 -11.917 5.464 1.00 93.50 96 ARG A C 1
ATOM 730 O O . ARG A 1 96 ? -4.082 -12.214 4.692 1.00 93.50 96 ARG A O 1
ATOM 737 N N . VAL A 1 97 ? -5.039 -10.775 6.142 1.00 91.88 97 VAL A N 1
ATOM 738 C CA . VAL A 1 97 ? -3.970 -9.778 6.179 1.00 91.88 97 VAL A CA 1
ATOM 739 C C . VAL A 1 97 ? -3.311 -9.867 7.547 1.00 91.88 97 VAL A C 1
ATOM 741 O O . VAL A 1 97 ? -4.010 -9.935 8.555 1.00 91.88 97 VAL A O 1
ATOM 744 N N . ASP A 1 98 ? -1.982 -9.883 7.574 1.00 90.56 98 ASP A N 1
ATOM 745 C CA . ASP A 1 98 ? -1.239 -9.724 8.818 1.00 90.56 98 ASP A CA 1
ATOM 746 C C . ASP A 1 98 ? -1.285 -8.248 9.237 1.00 90.56 98 ASP A C 1
ATOM 748 O O . ASP A 1 98 ? -0.773 -7.379 8.530 1.00 90.56 98 ASP A O 1
ATOM 752 N N . LEU A 1 99 ? -1.952 -7.973 10.359 1.00 92.88 99 LEU A N 1
ATOM 753 C CA . LEU A 1 99 ? -2.082 -6.641 10.959 1.00 92.88 99 LEU A CA 1
ATOM 754 C C . LEU A 1 99 ? -1.272 -6.523 12.261 1.00 92.88 99 LEU A C 1
ATOM 756 O O . LEU A 1 99 ? -1.515 -5.627 13.071 1.00 92.88 99 LEU A O 1
ATOM 760 N N . THR A 1 100 ? -0.318 -7.431 12.491 1.00 91.31 100 THR A N 1
ATOM 761 C CA . THR A 1 100 ? 0.543 -7.406 13.677 1.00 91.31 100 THR A CA 1
ATOM 762 C C . THR A 1 100 ? 1.263 -6.062 13.775 1.00 91.31 100 THR A C 1
ATOM 764 O O . THR A 1 100 ? 1.899 -5.612 12.823 1.00 91.31 100 THR A O 1
ATOM 767 N N . ASN A 1 101 ? 1.185 -5.431 14.949 1.00 92.75 101 ASN A N 1
ATOM 768 C CA . ASN A 1 101 ? 1.774 -4.118 15.241 1.00 92.75 101 ASN A CA 1
ATOM 769 C C . ASN A 1 101 ? 1.248 -2.956 14.373 1.00 92.75 101 ASN A C 1
ATOM 771 O O . ASN A 1 101 ? 1.904 -1.917 14.293 1.00 92.75 101 ASN A O 1
ATOM 775 N N . VAL A 1 102 ? 0.079 -3.095 13.738 1.00 94.19 102 VAL A N 1
ATOM 776 C CA . VAL A 1 102 ? -0.592 -1.965 13.081 1.00 94.19 102 VAL A CA 1
ATOM 777 C C . VAL A 1 102 ? -1.259 -1.084 14.134 1.00 94.19 102 VAL A C 1
ATOM 779 O O . VAL A 1 102 ? -2.029 -1.564 14.965 1.00 94.19 102 VAL A O 1
ATOM 782 N N . ALA A 1 103 ? -0.982 0.217 14.069 1.00 95.38 103 ALA A N 1
ATOM 783 C CA . ALA A 1 103 ? -1.654 1.233 14.866 1.00 95.38 103 ALA A CA 1
ATOM 784 C C . ALA A 1 103 ? -2.707 1.959 14.018 1.00 95.38 103 ALA A C 1
ATOM 786 O O . ALA A 1 103 ? -2.449 2.326 12.872 1.00 95.38 103 ALA A O 1
ATOM 787 N N . LEU A 1 104 ? -3.887 2.180 14.598 1.00 95.19 104 LEU A N 1
ATOM 788 C CA . LEU A 1 104 ? -4.921 3.045 14.033 1.00 95.19 104 LEU A CA 1
ATOM 789 C C . LEU A 1 104 ? -4.942 4.347 14.831 1.00 95.19 104 LEU A C 1
ATOM 791 O O . LEU A 1 104 ? -5.540 4.428 15.904 1.00 95.19 104 LEU A O 1
ATOM 795 N N . GLU A 1 105 ? -4.257 5.361 14.316 1.00 95.81 105 GLU A N 1
ATOM 796 C CA . GLU A 1 105 ? -4.095 6.650 14.980 1.00 95.81 105 GLU A CA 1
ATOM 797 C C . GLU A 1 105 ? -4.930 7.714 14.278 1.00 95.81 105 GLU A C 1
ATOM 799 O O . GLU A 1 105 ? -4.800 7.929 13.076 1.00 95.81 105 GLU A O 1
ATOM 804 N N . LYS A 1 106 ? -5.790 8.403 15.040 1.00 95.69 106 LYS A N 1
ATOM 805 C CA . LYS A 1 106 ? -6.660 9.477 14.521 1.00 95.69 106 LYS A CA 1
ATOM 806 C C . LYS A 1 106 ? -7.549 9.029 13.346 1.00 95.69 106 LYS A C 1
ATOM 808 O O . LYS A 1 106 ? -7.945 9.844 12.519 1.00 95.69 106 LYS A O 1
ATOM 813 N N . CYS A 1 107 ? -7.892 7.742 13.291 1.00 96.25 107 CYS A N 1
ATOM 814 C CA . CYS A 1 107 ? -8.775 7.182 12.274 1.00 96.25 107 CYS A CA 1
ATOM 815 C C . CYS A 1 107 ? -10.247 7.261 12.701 1.00 96.25 107 CYS A C 1
ATOM 817 O O . CYS A 1 107 ? -10.582 7.082 13.873 1.00 96.25 107 CYS A O 1
ATOM 819 N N . THR A 1 108 ? -11.146 7.446 11.735 1.00 94.75 108 THR A N 1
ATOM 820 C CA . THR A 1 108 ? -12.574 7.173 11.933 1.00 94.75 108 THR A CA 1
ATOM 821 C C . THR A 1 108 ? -12.814 5.667 11.847 1.00 94.75 108 THR A C 1
ATOM 823 O O . THR A 1 108 ? -12.490 5.050 10.837 1.00 94.75 108 THR A O 1
ATOM 826 N N . THR A 1 109 ? -13.393 5.077 12.895 1.00 95.19 109 THR A N 1
ATOM 827 C CA . THR A 1 109 ? -13.662 3.627 12.991 1.00 95.19 109 THR A CA 1
ATOM 828 C C . THR A 1 109 ? -15.154 3.288 13.041 1.00 95.19 109 THR A C 1
ATOM 830 O O . THR A 1 109 ? -15.523 2.145 13.302 1.00 95.19 109 THR A O 1
ATOM 833 N N . ALA A 1 110 ? -16.033 4.264 12.792 1.00 94.69 110 ALA A N 1
ATOM 834 C CA . ALA A 1 110 ? -17.478 4.047 12.779 1.00 94.69 110 ALA A CA 1
ATOM 835 C C . ALA A 1 110 ? -17.865 2.976 11.743 1.00 94.69 110 ALA A C 1
ATOM 837 O O . ALA A 1 110 ? -17.439 3.042 10.591 1.00 94.69 110 ALA A O 1
ATOM 838 N N . GLY A 1 111 ? -18.656 1.985 12.165 1.00 95.62 111 GLY A N 1
ATOM 839 C CA . GLY A 1 111 ? -19.065 0.854 11.325 1.00 95.62 111 GLY A CA 1
ATOM 840 C C . GLY A 1 111 ? -17.975 -0.195 11.064 1.00 95.62 111 GLY A C 1
ATOM 841 O O . GLY A 1 111 ? -18.246 -1.192 10.397 1.00 95.62 111 GLY A O 1
ATOM 842 N N . MET A 1 112 ? -16.755 -0.013 11.583 1.00 97.69 112 MET A N 1
ATOM 843 C CA . MET A 1 112 ? -15.685 -1.004 11.462 1.00 97.69 112 MET A CA 1
ATOM 844 C C . MET A 1 112 ? -15.989 -2.233 12.325 1.00 97.69 112 MET A C 1
ATOM 846 O O . MET A 1 112 ? -16.412 -2.107 13.474 1.00 97.69 112 MET A O 1
ATOM 850 N N . THR A 1 113 ? -15.692 -3.422 11.797 1.00 97.56 113 THR A N 1
ATOM 851 C CA . THR A 1 113 ? -15.812 -4.685 12.536 1.00 97.56 113 THR A CA 1
ATOM 852 C C . THR A 1 113 ? -14.509 -5.478 12.528 1.00 97.56 113 THR A C 1
ATOM 854 O O . THR A 1 113 ? -13.830 -5.517 11.499 1.00 97.56 113 THR A O 1
ATOM 857 N N . ILE A 1 114 ? -14.215 -6.192 13.616 1.00 97.00 114 ILE A N 1
ATOM 858 C CA . ILE A 1 114 ? -13.169 -7.224 13.689 1.00 97.00 114 ILE A CA 1
ATOM 859 C C . ILE A 1 114 ? -13.864 -8.566 13.906 1.00 97.00 114 ILE A C 1
ATOM 861 O O . ILE A 1 114 ? -14.577 -8.736 14.888 1.00 97.00 114 ILE A O 1
ATOM 865 N N . ASP A 1 115 ? -13.717 -9.494 12.957 1.00 96.06 115 ASP A N 1
ATOM 866 C CA . ASP A 1 115 ? -14.411 -10.794 12.961 1.00 96.06 115 ASP A CA 1
ATOM 867 C C . ASP A 1 115 ? -15.936 -10.685 13.188 1.00 96.06 115 ASP A C 1
ATOM 869 O O . ASP A 1 115 ? -16.564 -11.525 13.828 1.00 96.06 115 ASP A O 1
ATOM 873 N N . GLY A 1 116 ? -16.542 -9.624 12.642 1.00 96.75 116 GLY A N 1
ATOM 874 C CA . GLY A 1 116 ? -17.972 -9.325 12.774 1.00 96.75 116 GLY A CA 1
ATOM 875 C C . GLY A 1 116 ? -18.365 -8.601 14.065 1.00 96.75 116 GLY A C 1
ATOM 876 O O . GLY A 1 116 ? -19.522 -8.214 14.198 1.00 96.75 116 GLY A O 1
ATOM 877 N N . VAL A 1 117 ? -17.429 -8.371 14.988 1.00 97.62 117 VAL A N 1
ATOM 878 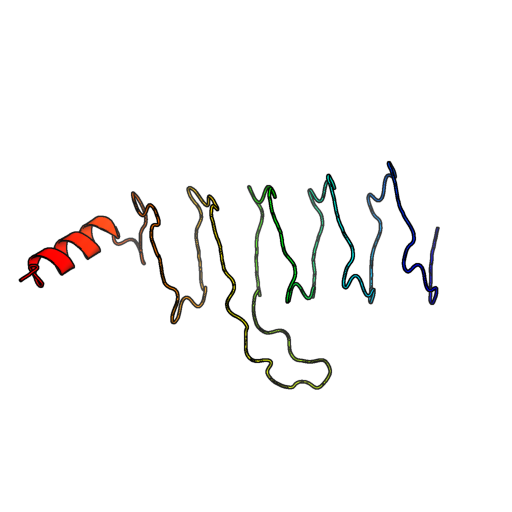C CA . VAL A 1 117 ? -17.661 -7.614 16.224 1.00 97.62 117 VAL A CA 1
ATOM 879 C C . VAL A 1 117 ? -17.464 -6.114 15.963 1.00 97.62 117 VAL A C 1
ATOM 881 O O . VAL A 1 117 ? -16.402 -5.746 15.449 1.00 97.62 117 VAL A O 1
ATOM 884 N N . PRO A 1 118 ? -18.432 -5.240 16.298 1.00 98.00 118 PRO A N 1
ATOM 885 C CA . PRO A 1 118 ? -18.293 -3.792 16.128 1.00 98.00 118 PRO A CA 1
ATOM 886 C C . PRO A 1 118 ? -17.162 -3.198 16.983 1.00 98.00 118 PRO A C 1
ATOM 888 O O . PRO A 1 118 ? -17.075 -3.434 18.188 1.00 98.00 118 PRO A O 1
ATOM 891 N N . VAL A 1 119 ? -16.271 -2.414 16.366 1.00 97.12 119 VAL A N 1
ATOM 892 C CA . VAL A 1 119 ? -15.092 -1.838 17.046 1.00 97.12 119 VAL A CA 1
ATOM 893 C C . VAL A 1 119 ? -15.477 -0.755 18.057 1.00 97.12 119 VAL A C 1
ATOM 895 O O . VAL A 1 119 ? -14.809 -0.594 19.077 1.00 97.12 119 VAL A O 1
ATOM 898 N N . ASP A 1 120 ? -16.553 -0.016 17.810 1.00 95.50 120 ASP A N 1
ATOM 899 C CA . ASP A 1 120 ? -17.105 0.965 18.745 1.00 95.50 120 ASP A CA 1
ATOM 900 C C . ASP A 1 120 ? -17.564 0.318 20.060 1.00 95.50 120 ASP A C 1
ATOM 902 O O . ASP A 1 120 ? -17.221 0.819 21.135 1.00 95.50 120 ASP A O 1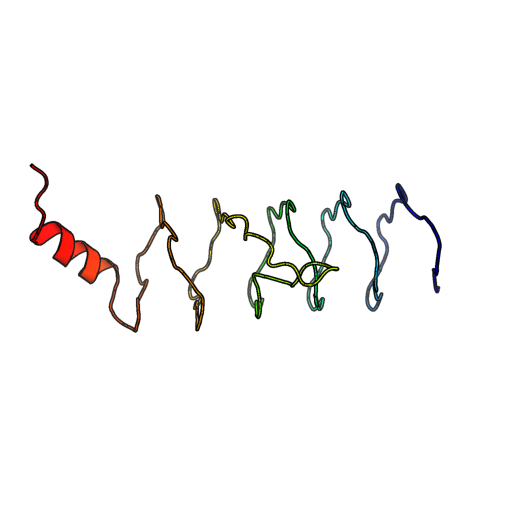
ATOM 906 N N . GLU A 1 121 ? -18.242 -0.831 19.990 1.00 96.19 121 GLU A N 1
ATOM 907 C CA . GLU A 1 121 ? -18.612 -1.628 21.165 1.00 96.19 121 GLU A CA 1
ATOM 908 C C . GLU A 1 121 ? -17.374 -2.142 21.916 1.00 96.19 121 GLU A C 1
ATOM 910 O O . GLU A 1 121 ? -17.294 -2.016 23.142 1.00 96.19 121 GLU A O 1
ATOM 915 N N . MET A 1 122 ? -16.368 -2.653 21.191 1.00 96.06 122 MET A N 1
ATOM 916 C CA . MET A 1 122 ? -15.105 -3.112 21.789 1.00 96.06 122 MET A CA 1
ATOM 917 C C . MET A 1 122 ? -14.394 -1.981 22.549 1.00 96.06 122 MET A C 1
ATOM 919 O O . MET A 1 122 ? -13.953 -2.168 23.686 1.00 96.06 122 MET A O 1
ATOM 923 N N . LEU A 1 123 ? -14.307 -0.791 21.946 1.00 94.19 123 LEU A N 1
ATOM 924 C CA . LEU A 1 123 ? -13.679 0.380 22.563 1.00 94.19 123 LEU A CA 1
ATOM 925 C C . LEU A 1 123 ? -14.479 0.895 23.767 1.00 94.19 123 LEU A C 1
ATOM 927 O O . LEU A 1 123 ? -13.880 1.293 24.768 1.00 94.19 123 LEU A O 1
ATOM 931 N N . ALA A 1 124 ? -15.813 0.879 23.704 1.00 93.38 124 ALA A N 1
ATOM 932 C CA . ALA A 1 124 ? -16.668 1.263 24.827 1.00 93.38 124 ALA A CA 1
ATOM 933 C C . ALA A 1 124 ? -16.478 0.328 26.032 1.00 93.38 124 ALA A C 1
ATOM 935 O O . ALA A 1 124 ? -16.285 0.797 27.157 1.00 93.38 124 ALA A O 1
ATOM 936 N N . ALA A 1 125 ? -16.448 -0.987 25.794 1.00 95.44 125 ALA A N 1
ATOM 937 C CA . ALA A 1 125 ? -16.203 -1.981 26.833 1.00 95.44 125 ALA A CA 1
ATOM 938 C C . ALA A 1 125 ? -14.817 -1.805 27.483 1.00 95.44 125 ALA A C 1
ATOM 940 O O . ALA A 1 125 ? -14.698 -1.812 28.713 1.00 95.44 125 ALA A O 1
ATOM 941 N N . TRP A 1 126 ? -13.772 -1.557 26.685 1.00 94.75 126 TRP A N 1
ATOM 942 C CA . TRP A 1 126 ? -12.432 -1.284 27.212 1.00 94.75 126 TRP A CA 1
ATOM 943 C C . TRP A 1 126 ? -12.408 -0.030 28.099 1.00 94.75 126 TRP A C 1
ATOM 945 O O . TRP A 1 126 ? -11.938 -0.091 29.233 1.00 94.75 126 TRP A O 1
ATOM 955 N N . ARG A 1 127 ? -13.012 1.075 27.643 1.00 94.06 127 ARG A N 1
ATOM 956 C CA . ARG A 1 127 ? -13.089 2.331 28.414 1.00 94.06 127 ARG A CA 1
ATOM 957 C C . ARG A 1 127 ? -13.866 2.183 29.723 1.00 94.06 127 ARG A C 1
ATOM 959 O O . ARG A 1 127 ? -13.485 2.782 30.719 1.00 94.06 127 ARG A O 1
ATOM 966 N N . SER A 1 128 ? -14.925 1.370 29.754 1.00 94.94 128 SER A N 1
ATOM 967 C CA . SER A 1 128 ? -15.675 1.122 30.997 1.00 94.94 128 SER A CA 1
ATOM 968 C C . SER A 1 128 ? -14.885 0.334 32.047 1.00 94.94 128 SER A C 1
ATOM 970 O O . SER A 1 128 ? -15.126 0.494 33.240 1.00 94.94 128 SER A O 1
ATOM 972 N N . SER A 1 129 ? -13.943 -0.508 31.610 1.00 95.00 129 SER A N 1
ATOM 973 C CA . SER A 1 129 ? -13.089 -1.312 32.495 1.00 95.00 129 SER A CA 1
ATOM 974 C C . SER A 1 129 ? -11.778 -0.612 32.864 1.00 95.00 129 SER A C 1
ATOM 976 O O . SER A 1 129 ? -11.127 -1.016 33.823 1.00 95.00 129 SER A O 1
ATOM 978 N N . HIS A 1 130 ? -11.418 0.444 32.131 1.00 93.94 130 HIS A N 1
ATOM 979 C CA . HIS A 1 130 ? -10.230 1.269 32.337 1.00 93.94 130 HIS A CA 1
ATOM 980 C C . HIS A 1 130 ? -10.632 2.750 32.359 1.00 93.94 130 HIS A C 1
ATOM 982 O O . HIS A 1 130 ? -10.312 3.484 31.420 1.00 93.94 130 HIS A O 1
ATOM 988 N N . PRO A 1 131 ? -11.385 3.190 33.384 1.00 83.12 131 PRO A N 1
ATOM 989 C CA . PRO A 1 131 ? -11.700 4.601 33.537 1.00 83.12 131 PRO A CA 1
ATOM 990 C C . PRO A 1 131 ? -10.398 5.404 33.625 1.00 83.12 131 PRO A C 1
ATOM 992 O O . PRO A 1 131 ? -9.452 4.988 34.296 1.00 83.12 131 PRO A O 1
ATOM 995 N N . GLU A 1 132 ? -10.350 6.533 32.917 1.00 74.56 132 GLU A N 1
ATOM 996 C CA . GLU A 1 132 ? -9.258 7.499 33.059 1.00 74.56 132 GLU A CA 1
ATOM 997 C C . GLU A 1 132 ? -9.134 7.904 34.545 1.00 74.56 132 GLU A C 1
ATOM 999 O O . GLU A 1 132 ? -10.167 8.032 35.215 1.00 74.56 132 GLU A O 1
ATOM 1004 N N . PRO A 1 133 ? -7.906 8.045 35.077 1.00 66.56 133 PRO A N 1
ATOM 1005 C CA . PRO A 1 133 ? -7.680 8.484 36.453 1.00 66.56 133 PRO A CA 1
ATOM 1006 C C . PRO A 1 133 ? -8.214 9.895 36.742 1.00 66.56 133 PRO A C 1
ATOM 1008 O O . PRO A 1 133 ? -8.286 10.727 35.809 1.00 66.56 133 PRO A O 1
#

Secondary structure (DSSP, 8-state):
----S---TT----S---TT----S---TT----S---TT----S---TT----S---TT----S-S-PPPTTSPPPPPPPP---S---TT----S---TT----S---TT-EETTEEHHHHHHHHHHHS---

Foldseek 3Di:
DDDDPDDCPPPDDPPDDCPPPDDDPDDCVVPDDDPDDCVPPDDDPDDCVPPDDPPDDCVPPDDDPPDDDQDPVSDTDDTDDDDDDPDDDPPDDDPPDDCPPPDDPPDDQVPPDDVNHRVVVVVVVVCVVPPDD

Radius of gyration: 20.4 Å; Cα contacts (8 Å, |Δi|>4): 28; chains: 1; bounding box: 39×28×68 Å

Solvent-accessible surface area (backbone atoms only — not comparable to full-atom values): 10269 Å² total; per-residue (Å²): 141,86,89,73,99,70,90,65,81,94,67,83,83,78,98,66,90,62,80,94,66,82,85,73,97,72,87,64,86,90,66,83,81,76,96,68,87,62,83,90,63,84,84,73,95,74,85,64,84,90,65,84,87,74,98,73,89,62,86,91,65,85,88,73,91,80,73,85,62,66,39,102,83,64,45,86,56,83,80,73,88,84,84,85,74,100,71,87,70,81,98,64,81,88,75,96,64,92,62,83,92,67,80,87,75,96,64,90,52,86,92,38,59,60,99,82,42,53,44,61,61,55,52,50,56,50,45,74,77,52,65,82,132

Sequence (133 aa):
MVIKH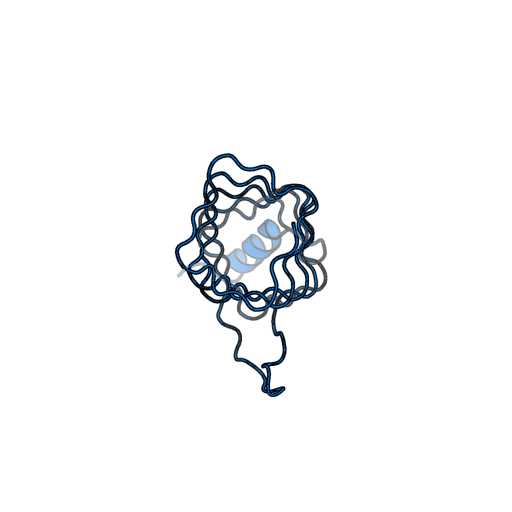ANISASEFDDVNMSDTRFTNVRLAGATFDDVNLSGAVMHAIDFRGSRVSAAQFGGATFRFLGELPGPDGAPRRPRAVTFEDCMFPDSAFRRVDLTNVALEKCTTAGMTIDGVPVDEMLAAWRSSHPEP

Mean predicte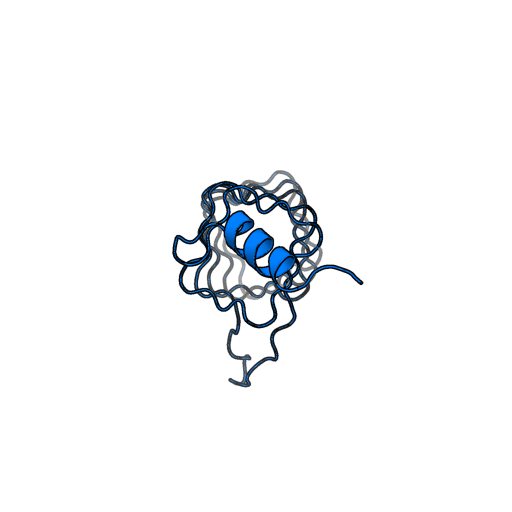d aligned error: 5.74 Å

pLDDT: mean 89.76, std 8.57, range [59.66, 98.0]